Protein AF-A0A2M8VYZ8-F1 (afdb_monomer_lite)

Organism: NCBI:txid1938816

Foldseek 3Di:
DFDFDWDQDPVRDTDGDGDDPCDPDQDLPALVSLVVVLVVLVVCCVVVVDPPVVSVVSNVVSVVSSVVRVVVVVVVVVVVVVVVVVVVVD

Structure (mmCIF, N/CA/C/O backbone):
data_AF-A0A2M8VYZ8-F1
#
_entry.id   AF-A0A2M8VYZ8-F1
#
loop_
_atom_site.group_PDB
_atom_site.id
_atom_site.type_symbol
_atom_site.label_atom_id
_atom_site.label_alt_id
_atom_site.label_comp_id
_atom_site.label_asym_id
_atom_site.label_entity_id
_atom_site.label_seq_id
_atom_site.pdbx_PDB_ins_code
_atom_site.Cartn_x
_atom_site.Cartn_y
_atom_site.Cartn_z
_atom_site.occupancy
_atom_site.B_iso_or_equiv
_atom_site.auth_seq_id
_atom_site.auth_comp_id
_atom_site.auth_asym_id
_atom_site.auth_atom_id
_atom_site.pdbx_PDB_model_num
ATOM 1 N N . MET A 1 1 ? -4.757 -0.851 -29.135 1.00 44.91 1 MET A N 1
ATOM 2 C CA . MET A 1 1 ? -4.359 0.448 -29.723 1.00 44.91 1 MET A CA 1
ATOM 3 C C . MET A 1 1 ? -5.503 1.414 -29.479 1.00 44.91 1 MET A C 1
ATOM 5 O O . MET A 1 1 ? -6.547 1.240 -30.093 1.00 44.91 1 MET A O 1
ATOM 9 N N . GLY A 1 2 ? -5.361 2.326 -28.513 1.00 49.62 2 GLY A N 1
ATOM 10 C CA . GLY A 1 2 ? -6.383 3.340 -28.248 1.00 49.62 2 GLY A CA 1
ATOM 11 C C . GLY A 1 2 ? -6.454 4.369 -29.366 1.00 49.62 2 GLY A C 1
ATOM 12 O O . GLY A 1 2 ? -5.439 4.643 -30.009 1.00 49.62 2 GLY A O 1
ATOM 13 N N . LYS A 1 3 ? -7.654 4.885 -29.648 1.00 49.72 3 LYS A N 1
ATOM 14 C CA . LYS A 1 3 ? -7.811 5.988 -30.599 1.00 49.72 3 LYS A CA 1
ATOM 15 C C . LYS A 1 3 ? -7.145 7.224 -29.995 1.00 49.72 3 LYS A C 1
ATOM 17 O O . LYS A 1 3 ? -7.415 7.585 -28.857 1.00 49.72 3 LYS A O 1
ATOM 22 N N . VAL A 1 4 ? -6.233 7.826 -30.752 1.00 52.62 4 VAL A N 1
ATOM 23 C CA . VAL A 1 4 ? -5.608 9.102 -30.401 1.00 52.62 4 VAL A CA 1
ATOM 24 C C . VAL A 1 4 ? -6.390 10.183 -31.129 1.00 52.62 4 VAL A C 1
ATOM 26 O O . VAL A 1 4 ? -6.340 10.255 -32.358 1.00 52.62 4 VAL A O 1
ATOM 29 N N . CYS A 1 5 ? -7.111 11.009 -30.379 1.00 54.91 5 CYS A N 1
ATOM 30 C CA . CYS A 1 5 ? -7.776 12.189 -30.912 1.00 54.91 5 CYS A CA 1
ATOM 31 C C . CYS A 1 5 ? -6.871 13.403 -30.665 1.00 54.91 5 CYS A C 1
ATOM 33 O O . CYS A 1 5 ? -6.449 13.668 -29.539 1.00 54.91 5 CYS A O 1
ATOM 35 N N . ILE A 1 6 ? -6.518 14.119 -31.736 1.00 54.88 6 ILE A N 1
ATOM 36 C CA . ILE A 1 6 ? -5.722 15.348 -31.643 1.00 54.88 6 ILE A CA 1
ATOM 37 C C . ILE A 1 6 ? -6.688 16.527 -31.594 1.00 54.88 6 ILE A C 1
ATOM 39 O O . ILE A 1 6 ? -7.322 16.840 -32.600 1.00 54.88 6 ILE A O 1
ATOM 43 N N . GLU A 1 7 ? -6.767 17.204 -30.450 1.00 57.53 7 GLU A N 1
ATOM 44 C CA . GLU A 1 7 ? -7.565 18.421 -30.298 1.00 57.53 7 GLU A CA 1
ATOM 45 C C . GLU A 1 7 ? -6.642 19.642 -30.139 1.00 57.53 7 GLU A C 1
ATOM 47 O O . GLU A 1 7 ? -5.728 19.664 -29.307 1.00 57.53 7 GLU A O 1
ATOM 52 N N . LYS A 1 8 ? -6.842 20.660 -30.988 1.00 55.69 8 LYS A N 1
ATOM 53 C CA . LYS A 1 8 ? -6.130 21.945 -30.909 1.00 55.69 8 LYS A CA 1
ATOM 54 C C . LYS A 1 8 ? -6.938 22.898 -30.037 1.00 55.69 8 LYS A C 1
ATOM 56 O O . LYS A 1 8 ? -8.063 23.236 -30.390 1.00 55.69 8 LYS A O 1
ATOM 61 N N . ASN A 1 9 ? -6.355 23.389 -28.945 1.00 60.38 9 ASN A N 1
ATOM 62 C CA . ASN A 1 9 ? -6.980 24.472 -28.183 1.00 60.38 9 ASN A CA 1
ATOM 63 C C . ASN A 1 9 ? -6.735 25.846 -28.844 1.00 60.38 9 ASN A C 1
ATOM 65 O O . ASN A 1 9 ? -5.904 25.984 -29.745 1.00 60.38 9 ASN A O 1
ATOM 69 N N . ALA A 1 10 ? -7.427 26.886 -28.365 1.00 67.81 10 ALA A N 1
ATOM 70 C CA . ALA A 1 10 ? -7.370 28.254 -28.904 1.00 67.81 10 ALA A CA 1
ATOM 71 C C . ALA A 1 10 ? -5.964 28.904 -28.916 1.00 67.81 10 ALA A C 1
ATOM 73 O O . ALA A 1 10 ? -5.789 29.966 -29.506 1.00 67.81 10 ALA A O 1
ATOM 74 N N . ARG A 1 11 ? -4.958 28.284 -28.27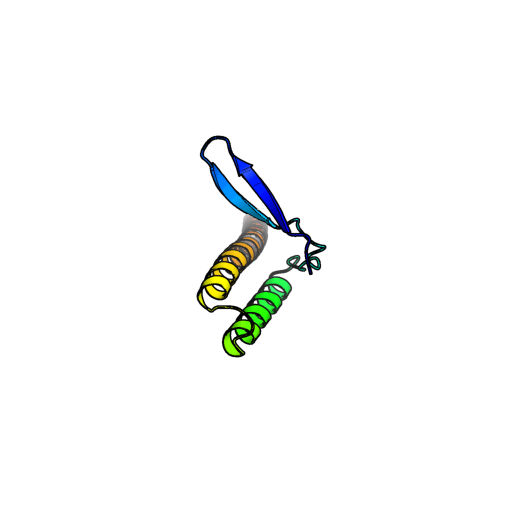9 1.00 72.44 11 ARG A N 1
ATOM 75 C CA . ARG A 1 11 ? -3.557 28.742 -28.247 1.00 72.44 11 ARG A CA 1
ATOM 76 C C . ARG A 1 11 ? -2.634 27.932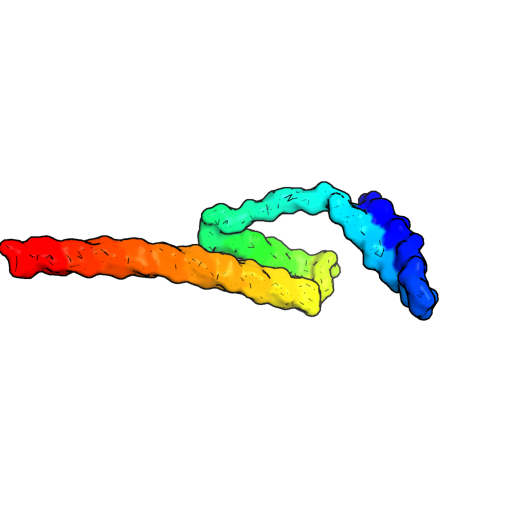 -29.168 1.00 72.44 11 ARG A C 1
ATOM 78 O O . ARG A 1 11 ? -1.421 28.091 -29.096 1.00 72.44 11 ARG A O 1
ATOM 85 N N . GLY A 1 12 ? -3.180 27.041 -30.000 1.00 60.75 12 GLY A N 1
ATOM 86 C CA . GLY A 1 12 ? -2.403 26.211 -30.925 1.00 60.75 12 GLY A CA 1
ATOM 87 C C . GLY A 1 12 ? -1.611 25.080 -30.259 1.00 60.75 12 GLY A C 1
ATOM 88 O O . GLY A 1 12 ? -0.820 24.422 -30.931 1.00 60.75 12 GLY A O 1
ATOM 89 N N . ILE A 1 13 ? -1.829 24.826 -28.964 1.00 66.81 13 ILE A N 1
ATOM 90 C CA . ILE A 1 13 ? -1.210 23.701 -28.261 1.00 66.81 13 ILE A CA 1
ATOM 91 C C . ILE A 1 13 ? -2.003 22.439 -28.614 1.00 66.81 13 ILE A C 1
ATOM 93 O O . ILE A 1 13 ? -3.216 22.376 -28.395 1.00 66.81 13 ILE A O 1
ATOM 97 N N . VAL A 1 14 ? -1.312 21.451 -29.183 1.00 60.41 14 VAL A N 1
ATOM 98 C CA . VAL A 1 14 ? -1.842 20.106 -29.428 1.00 60.41 14 VAL A CA 1
ATOM 99 C C . VAL A 1 14 ? -1.797 19.310 -28.130 1.00 60.41 14 VAL A C 1
ATOM 101 O O . VAL A 1 14 ? -0.721 18.957 -27.653 1.00 60.41 14 VAL A O 1
ATOM 104 N N . ASN A 1 15 ? -2.967 19.020 -27.565 1.00 57.69 15 ASN A N 1
ATOM 105 C CA . ASN A 1 15 ? -3.078 18.072 -26.464 1.00 57.69 15 ASN A CA 1
ATOM 106 C C . ASN A 1 15 ? -3.330 16.679 -27.053 1.00 57.69 15 ASN A C 1
ATOM 108 O O . ASN A 1 15 ? -4.287 16.481 -27.802 1.00 57.69 15 ASN A O 1
ATOM 112 N N . MET A 1 16 ? -2.471 15.711 -26.722 1.00 55.47 16 MET A N 1
ATOM 113 C CA . MET A 1 16 ? -2.787 14.296 -26.918 1.00 55.47 16 MET A CA 1
ATOM 114 C C . MET A 1 16 ? -3.809 13.902 -25.855 1.00 55.47 16 MET A C 1
ATOM 116 O O . MET A 1 16 ? -3.452 13.723 -24.692 1.00 55.47 16 MET A O 1
ATOM 120 N N . VAL A 1 17 ? -5.075 13.791 -26.249 1.00 58.69 17 VAL A N 1
ATOM 121 C CA . VAL A 1 17 ? -6.102 13.186 -25.404 1.00 58.69 17 VAL A CA 1
ATOM 122 C C . VAL A 1 17 ? -6.130 11.704 -25.759 1.00 58.69 17 VAL A C 1
ATOM 124 O O . VAL A 1 17 ? -6.439 11.319 -26.887 1.00 58.69 17 VAL A O 1
ATOM 127 N N . VAL A 1 18 ? -5.695 10.873 -24.815 1.00 59.50 18 VAL A N 1
ATOM 128 C CA . VAL A 1 18 ? -5.834 9.418 -24.902 1.00 59.50 18 VAL A CA 1
ATOM 129 C C . VAL A 1 18 ? -7.239 9.065 -24.433 1.00 59.50 18 VAL A C 1
ATOM 131 O O . VAL A 1 18 ? -7.539 9.193 -23.249 1.00 59.50 18 VAL A O 1
ATOM 134 N N . ASP A 1 19 ? -8.095 8.652 -25.369 1.00 50.31 19 ASP A N 1
ATOM 135 C CA . ASP A 1 19 ? -9.388 8.052 -25.045 1.00 50.31 19 ASP A CA 1
ATOM 136 C C . ASP A 1 19 ? -9.132 6.751 -24.268 1.00 50.31 19 ASP A C 1
ATOM 138 O O . ASP A 1 19 ? -8.396 5.874 -24.736 1.00 50.31 19 ASP A O 1
ATOM 142 N N . ASP A 1 20 ? -9.694 6.662 -23.060 1.00 55.09 20 ASP A N 1
ATOM 143 C CA . ASP A 1 20 ? -9.484 5.582 -22.092 1.00 55.09 20 ASP A CA 1
ATOM 144 C C . ASP A 1 20 ? -10.046 4.261 -22.647 1.00 55.09 20 ASP A C 1
ATOM 146 O O . ASP A 1 20 ? -11.224 3.926 -22.506 1.00 55.09 20 ASP A O 1
ATOM 150 N N . VAL A 1 21 ? -9.206 3.533 -23.386 1.00 54.91 21 VAL A N 1
ATOM 151 C CA . VAL A 1 21 ? -9.525 2.195 -23.878 1.00 54.91 21 VAL A CA 1
ATOM 152 C C . VAL A 1 21 ? -9.452 1.231 -22.716 1.00 54.91 21 VAL A C 1
ATOM 154 O O . VAL A 1 21 ? -8.360 0.825 -22.328 1.00 54.91 21 VAL A O 1
ATOM 157 N N . ASP A 1 22 ? -10.640 0.876 -22.225 1.00 58.47 22 ASP A N 1
ATOM 158 C CA . ASP A 1 22 ? -10.987 -0.362 -21.522 1.00 58.47 22 ASP A CA 1
ATOM 159 C C . ASP A 1 22 ? -9.834 -0.898 -20.663 1.00 58.47 22 ASP A C 1
ATOM 161 O O . ASP A 1 22 ? -9.332 -2.012 -20.849 1.00 58.47 22 ASP A O 1
ATOM 165 N N . THR A 1 23 ? -9.327 -0.043 -19.770 1.00 63.16 23 THR A N 1
ATOM 166 C CA . THR A 1 23 ? -8.268 -0.431 -18.850 1.00 63.16 23 THR A CA 1
ATOM 167 C C . THR A 1 23 ? -8.847 -1.515 -17.940 1.00 63.16 23 THR A C 1
ATOM 169 O O . THR A 1 23 ? -9.854 -1.275 -17.265 1.00 63.16 23 THR A O 1
ATOM 172 N N . PRO A 1 24 ? -8.268 -2.735 -17.922 1.00 72.44 24 PRO A N 1
ATOM 173 C CA . PRO A 1 24 ? -8.807 -3.823 -17.122 1.00 72.44 24 PRO A CA 1
ATOM 174 C C . PRO A 1 24 ? -8.952 -3.371 -15.672 1.00 72.44 24 PRO A C 1
ATOM 176 O O . PRO A 1 24 ? -7.993 -2.864 -15.085 1.00 72.44 24 PRO A O 1
ATOM 179 N N . ARG A 1 25 ? -10.151 -3.535 -15.100 1.00 80.50 25 ARG A N 1
ATOM 180 C CA . ARG A 1 25 ? -10.427 -3.102 -13.725 1.00 80.50 25 ARG A CA 1
ATOM 181 C C . ARG A 1 25 ? -9.404 -3.715 -12.770 1.00 80.50 25 ARG A C 1
ATOM 183 O O . ARG A 1 25 ? -9.277 -4.935 -12.683 1.00 80.50 25 ARG A O 1
ATOM 190 N N . ILE A 1 26 ? -8.700 -2.856 -12.043 1.00 88.31 26 ILE A N 1
ATOM 191 C CA . ILE A 1 26 ? -7.711 -3.258 -11.045 1.00 88.31 26 ILE A CA 1
ATOM 192 C C . ILE A 1 26 ? -8.448 -3.575 -9.739 1.00 88.31 26 ILE A C 1
ATOM 194 O O . ILE A 1 26 ? -9.228 -2.756 -9.251 1.00 88.31 26 ILE A O 1
ATOM 198 N N . ASN A 1 27 ? -8.212 -4.759 -9.168 1.00 90.75 27 ASN A N 1
ATOM 199 C CA . ASN A 1 27 ? -8.783 -5.126 -7.873 1.00 90.75 27 ASN A CA 1
ATOM 200 C C . ASN A 1 27 ? -7.931 -4.555 -6.729 1.00 90.75 27 ASN A C 1
ATOM 202 O O . ASN A 1 27 ? -6.784 -4.956 -6.560 1.00 90.75 27 ASN A O 1
ATOM 206 N N . LEU A 1 28 ? -8.514 -3.660 -5.928 1.00 95.62 28 LEU A N 1
ATOM 207 C CA . LEU A 1 28 ? -7.889 -3.035 -4.750 1.00 95.62 28 LEU A CA 1
ATOM 208 C C . LEU A 1 28 ? -8.760 -3.190 -3.487 1.00 95.62 28 LEU A C 1
ATOM 210 O O . LEU A 1 28 ? -8.685 -2.376 -2.564 1.00 95.62 28 LEU A O 1
ATOM 214 N N . ALA A 1 29 ? -9.623 -4.213 -3.461 1.00 95.00 29 ALA A N 1
ATOM 215 C CA . ALA A 1 29 ? -10.627 -4.406 -2.416 1.00 95.00 29 ALA A CA 1
ATOM 216 C C . ALA A 1 29 ? -10.030 -4.719 -1.035 1.00 95.00 29 ALA A C 1
ATOM 218 O O . ALA A 1 29 ? -10.647 -4.403 -0.020 1.00 95.00 29 ALA A O 1
ATOM 219 N N . THR A 1 30 ? -8.843 -5.328 -0.984 1.00 96.50 30 THR A N 1
ATOM 220 C CA . THR A 1 30 ? -8.158 -5.694 0.262 1.00 96.50 30 THR A CA 1
ATOM 221 C C . THR A 1 30 ? -6.704 -5.227 0.255 1.00 96.50 30 THR A C 1
ATOM 223 O O . THR A 1 30 ? -6.108 -5.046 -0.809 1.00 96.50 30 THR A O 1
ATOM 226 N N . SER A 1 31 ? -6.097 -5.084 1.438 1.00 96.88 31 SER A N 1
ATOM 227 C CA . SER A 1 31 ? -4.663 -4.777 1.579 1.00 96.88 31 SER A CA 1
ATOM 228 C C . SER A 1 31 ? -3.770 -5.783 0.842 1.00 96.88 31 SER A C 1
ATOM 230 O O . SER A 1 31 ? -2.766 -5.410 0.235 1.00 96.88 31 SER A O 1
ATOM 232 N N . GLU A 1 32 ? -4.165 -7.055 0.830 1.00 97.06 32 GLU A N 1
ATOM 233 C CA . GLU A 1 32 ? -3.454 -8.119 0.127 1.00 97.06 32 GLU A CA 1
ATOM 234 C C . GLU A 1 32 ? -3.566 -7.986 -1.403 1.00 97.06 32 GLU A C 1
ATOM 236 O O . GLU A 1 32 ? -2.591 -8.229 -2.118 1.00 97.06 32 GLU A O 1
ATOM 241 N N . ASP A 1 33 ? -4.713 -7.542 -1.921 1.00 97.38 33 ASP A N 1
ATOM 242 C CA . ASP A 1 33 ? -4.872 -7.269 -3.353 1.00 97.38 33 ASP A CA 1
ATOM 243 C C . ASP A 1 33 ? -4.043 -6.053 -3.784 1.00 97.38 33 ASP A C 1
ATOM 245 O O . ASP A 1 33 ? -3.336 -6.114 -4.792 1.00 97.38 33 ASP A O 1
ATOM 249 N N . VAL A 1 34 ? -4.005 -4.998 -2.962 1.00 97.62 34 VAL A N 1
ATOM 250 C CA . VAL A 1 34 ? -3.118 -3.843 -3.186 1.00 97.62 34 VAL A CA 1
ATOM 251 C C . VAL A 1 34 ? -1.650 -4.285 -3.209 1.00 97.62 34 VAL A C 1
ATOM 253 O O . VAL A 1 34 ? -0.901 -3.916 -4.116 1.00 97.62 34 VAL A O 1
ATOM 256 N N . ARG A 1 35 ? -1.229 -5.140 -2.267 1.00 97.56 35 ARG A N 1
ATOM 257 C CA . ARG A 1 35 ? 0.137 -5.692 -2.213 1.00 97.56 35 ARG A CA 1
ATOM 258 C C . ARG A 1 35 ? 0.481 -6.519 -3.458 1.00 97.56 35 ARG A C 1
ATOM 260 O O . ARG A 1 35 ? 1.614 -6.455 -3.956 1.00 97.56 35 ARG A O 1
ATOM 267 N N . ARG A 1 36 ? -0.477 -7.290 -3.985 1.00 97.81 36 ARG A N 1
ATOM 268 C CA . ARG A 1 36 ? -0.314 -8.046 -5.238 1.00 97.81 36 ARG A CA 1
ATOM 269 C C . ARG A 1 36 ? -0.106 -7.123 -6.434 1.00 97.81 36 ARG A C 1
ATOM 271 O O . ARG A 1 36 ? 0.820 -7.368 -7.213 1.00 97.81 36 ARG A O 1
ATOM 278 N N . GLU A 1 37 ? -0.880 -6.049 -6.540 1.00 97.50 37 GLU A N 1
ATOM 279 C CA . GLU A 1 37 ? -0.707 -5.055 -7.604 1.00 97.50 37 GLU A CA 1
ATOM 280 C C . GLU A 1 37 ? 0.624 -4.303 -7.476 1.00 97.50 37 GLU A C 1
ATOM 282 O O . GLU A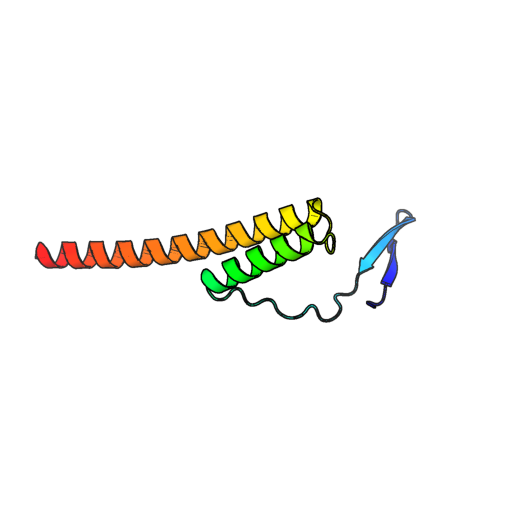 1 37 ? 1.347 -4.172 -8.462 1.00 97.50 37 GLU A O 1
ATOM 287 N N . MET A 1 38 ? 1.053 -3.928 -6.265 1.00 97.75 38 MET A N 1
ATOM 288 C CA . MET A 1 38 ? 2.394 -3.356 -6.049 1.00 97.75 38 MET A CA 1
ATOM 289 C C . MET A 1 38 ? 3.504 -4.309 -6.516 1.00 97.75 38 MET A C 1
ATOM 291 O O . MET A 1 38 ? 4.457 -3.902 -7.184 1.00 97.75 38 MET A O 1
ATOM 295 N N . SER A 1 39 ? 3.363 -5.604 -6.219 1.00 97.88 39 SER A N 1
ATOM 296 C CA . SER A 1 39 ? 4.312 -6.633 -6.662 1.00 97.88 39 SER A CA 1
ATOM 297 C C . SER A 1 39 ? 4.338 -6.773 -8.186 1.00 97.88 39 SER A C 1
ATOM 299 O O . SER A 1 39 ? 5.395 -7.013 -8.772 1.00 97.88 39 SER A O 1
ATOM 301 N N . LYS A 1 40 ? 3.184 -6.628 -8.845 1.00 96.94 40 LYS A N 1
ATOM 302 C CA . LYS A 1 40 ? 3.071 -6.630 -10.306 1.00 96.94 40 LYS A CA 1
ATOM 303 C C . LYS A 1 40 ? 3.774 -5.420 -10.917 1.00 96.94 40 LYS A C 1
ATOM 305 O O . LYS A 1 40 ? 4.626 -5.621 -11.779 1.00 96.94 40 LYS A O 1
ATOM 310 N N . VAL A 1 41 ? 3.513 -4.213 -10.409 1.00 96.75 41 VAL A N 1
ATOM 311 C CA . VAL A 1 41 ? 4.183 -2.977 -10.853 1.00 96.75 41 VAL A CA 1
ATOM 312 C C . VAL A 1 41 ? 5.702 -3.104 -10.719 1.00 96.75 41 VAL A C 1
ATOM 314 O O . VAL A 1 41 ? 6.434 -2.797 -11.658 1.00 96.75 41 VAL A O 1
ATOM 317 N N . TYR A 1 42 ? 6.195 -3.639 -9.596 1.00 97.25 42 TYR A N 1
ATOM 318 C CA . TYR A 1 42 ? 7.627 -3.887 -9.411 1.00 97.25 42 TYR A CA 1
ATOM 319 C C . TYR A 1 42 ? 8.199 -4.846 -10.465 1.00 97.25 42 TYR A C 1
ATOM 321 O O . TYR A 1 42 ? 9.245 -4.565 -11.053 1.00 97.25 42 TYR A O 1
ATOM 329 N N . ARG A 1 43 ? 7.524 -5.976 -10.725 1.00 97.62 43 ARG A N 1
ATOM 330 C CA . ARG A 1 43 ? 7.968 -6.944 -11.743 1.00 97.62 43 ARG A CA 1
ATOM 331 C C . ARG A 1 43 ? 8.013 -6.313 -13.130 1.00 97.62 43 ARG A C 1
ATOM 333 O O . ARG A 1 43 ? 8.994 -6.499 -13.845 1.00 97.62 43 ARG A O 1
ATOM 340 N N . GLU A 1 44 ? 6.984 -5.557 -13.497 1.00 96.75 44 GLU A N 1
ATOM 341 C CA . GLU A 1 44 ? 6.910 -4.880 -14.792 1.00 96.75 44 GLU A CA 1
ATOM 342 C C . GLU A 1 44 ? 8.034 -3.853 -14.947 1.00 96.75 44 GLU A C 1
ATOM 344 O O . GLU A 1 44 ? 8.740 -3.888 -15.956 1.00 96.75 44 GLU A O 1
ATOM 349 N N . ALA A 1 45 ? 8.285 -3.037 -13.920 1.00 97.44 45 ALA A N 1
ATOM 350 C CA . ALA A 1 45 ? 9.383 -2.073 -13.906 1.00 97.44 45 ALA A CA 1
ATOM 351 C C . ALA A 1 45 ? 10.755 -2.756 -14.006 1.00 97.44 45 ALA A C 1
ATOM 353 O O . ALA A 1 45 ? 11.594 -2.361 -14.814 1.00 97.44 45 ALA A O 1
ATOM 354 N N . ARG A 1 46 ? 10.976 -3.835 -13.239 1.00 97.19 46 ARG A N 1
ATOM 355 C CA . ARG A 1 46 ? 12.233 -4.603 -13.264 1.00 97.19 46 ARG A CA 1
ATOM 356 C C . ARG A 1 46 ? 12.481 -5.277 -14.614 1.00 97.19 46 ARG A C 1
ATOM 358 O O . ARG A 1 46 ? 13.630 -5.428 -15.009 1.00 97.19 46 ARG A O 1
ATOM 365 N N . SER A 1 47 ? 11.418 -5.671 -15.311 1.00 97.25 47 SER A N 1
ATOM 366 C CA . SER A 1 47 ? 11.481 -6.222 -16.671 1.00 97.25 47 SER A CA 1
ATOM 367 C C . SER A 1 47 ? 11.474 -5.159 -17.779 1.00 97.25 47 SER A C 1
ATOM 369 O O . SER A 1 47 ? 11.327 -5.511 -18.946 1.00 97.25 47 SER A O 1
ATOM 371 N N . SER A 1 48 ? 11.590 -3.872 -17.428 1.00 95.00 48 SER A N 1
ATOM 372 C CA . SER A 1 48 ? 11.564 -2.732 -18.358 1.00 95.00 48 SER A CA 1
ATOM 373 C C . SER A 1 48 ? 10.291 -2.626 -19.214 1.00 95.00 48 SER A C 1
ATOM 375 O O . SER A 1 48 ? 10.301 -1.975 -20.255 1.00 95.00 48 SER A O 1
ATOM 377 N N . LYS A 1 49 ? 9.178 -3.232 -18.774 1.00 95.50 49 LYS A N 1
ATOM 378 C CA . LYS A 1 49 ? 7.867 -3.124 -19.442 1.00 95.50 49 LYS A CA 1
ATOM 379 C C . LYS A 1 49 ? 7.191 -1.778 -19.198 1.00 95.50 49 LYS A C 1
ATOM 381 O O . LYS A 1 49 ? 6.442 -1.315 -20.049 1.00 95.50 49 LYS A O 1
ATOM 386 N N . ILE A 1 50 ? 7.459 -1.167 -18.045 1.00 95.19 50 ILE A N 1
ATOM 387 C CA . ILE A 1 50 ? 7.023 0.189 -17.703 1.00 95.19 50 ILE A CA 1
ATOM 388 C C . ILE A 1 50 ? 8.242 1.025 -17.285 1.00 95.19 50 ILE A C 1
ATOM 390 O O . ILE A 1 50 ? 9.158 0.476 -16.663 1.00 95.19 50 ILE A O 1
ATOM 394 N N . PRO A 1 51 ? 8.282 2.336 -17.588 1.00 95.88 51 PRO A N 1
ATOM 395 C CA . PRO A 1 51 ? 9.354 3.204 -17.116 1.00 95.88 51 PRO A CA 1
ATOM 396 C C . PRO A 1 51 ? 9.365 3.298 -15.587 1.00 95.88 51 PRO A C 1
ATOM 398 O O . PRO A 1 51 ? 8.317 3.407 -14.947 1.00 95.88 51 PRO A O 1
ATOM 401 N N . THR A 1 52 ? 10.556 3.322 -14.989 1.00 94.56 52 THR A N 1
ATOM 402 C CA . THR A 1 52 ? 10.727 3.382 -13.527 1.00 94.56 52 THR A CA 1
ATOM 403 C C . THR A 1 52 ? 10.059 4.615 -12.909 1.00 94.56 52 THR A C 1
ATOM 405 O O . THR A 1 52 ? 9.538 4.546 -11.795 1.00 94.56 52 THR A O 1
ATOM 408 N N . GLN A 1 53 ? 10.027 5.741 -13.629 1.00 95.44 53 GLN A N 1
ATOM 409 C CA . GLN A 1 53 ? 9.360 6.966 -13.181 1.00 95.44 53 GLN A CA 1
ATOM 410 C C . GLN A 1 53 ? 7.840 6.781 -13.049 1.00 95.44 53 GLN A C 1
ATOM 412 O O . GLN A 1 53 ? 7.265 7.212 -12.050 1.00 95.44 53 GLN A O 1
ATOM 417 N N . GLU A 1 54 ? 7.199 6.111 -14.013 1.00 94.81 54 GLU A N 1
ATOM 418 C CA . GLU A 1 54 ? 5.771 5.762 -13.943 1.00 94.81 54 GLU A CA 1
ATOM 419 C C . GLU A 1 54 ? 5.516 4.762 -12.818 1.00 94.81 54 GLU A C 1
ATOM 421 O O . GLU A 1 54 ? 4.640 4.969 -11.980 1.00 94.81 54 GLU A O 1
ATOM 426 N N . ALA A 1 55 ? 6.346 3.717 -12.740 1.00 96.31 55 ALA A N 1
ATOM 427 C CA . ALA A 1 55 ? 6.240 2.689 -11.712 1.00 96.31 55 ALA A CA 1
ATOM 428 C C . ALA A 1 55 ? 6.296 3.285 -10.300 1.00 96.31 55 ALA A C 1
ATOM 430 O O . ALA A 1 55 ? 5.509 2.912 -9.434 1.00 96.31 55 ALA A O 1
ATOM 431 N N . THR A 1 56 ? 7.184 4.257 -10.080 1.00 97.38 56 THR A N 1
ATOM 432 C CA . THR A 1 56 ? 7.314 4.954 -8.795 1.00 97.38 56 THR A CA 1
ATOM 433 C C . THR A 1 56 ? 6.028 5.697 -8.433 1.00 97.38 56 THR A C 1
ATOM 435 O O . THR A 1 56 ? 5.580 5.625 -7.289 1.00 97.38 56 THR A O 1
ATOM 438 N N . ARG A 1 57 ? 5.386 6.363 -9.403 1.00 97.81 57 ARG A N 1
ATOM 439 C CA . ARG A 1 57 ? 4.102 7.044 -9.180 1.00 97.81 57 ARG A CA 1
ATOM 440 C C . ARG A 1 57 ? 2.982 6.061 -8.862 1.00 97.81 57 ARG A C 1
ATOM 442 O O . ARG A 1 57 ? 2.226 6.294 -7.922 1.00 97.81 57 ARG A O 1
ATOM 449 N N . TYR A 1 58 ? 2.905 4.945 -9.583 1.00 96.94 58 TYR A N 1
ATOM 450 C CA . TYR A 1 58 ? 1.908 3.912 -9.305 1.00 96.94 58 TYR A CA 1
ATOM 451 C C . TYR A 1 58 ? 2.098 3.288 -7.923 1.00 96.94 58 TYR A C 1
ATOM 453 O O . TYR A 1 58 ? 1.138 3.187 -7.164 1.00 96.94 58 TYR A O 1
ATOM 461 N N . ILE A 1 59 ? 3.335 2.950 -7.548 1.00 97.75 59 ILE A N 1
ATOM 462 C CA . ILE A 1 59 ? 3.652 2.447 -6.205 1.00 97.75 59 ILE A CA 1
ATOM 463 C C . ILE A 1 59 ? 3.267 3.462 -5.131 1.00 97.75 59 ILE A C 1
ATOM 465 O O . ILE A 1 59 ? 2.696 3.072 -4.113 1.00 97.75 59 ILE A O 1
ATOM 469 N N . TYR A 1 60 ? 3.533 4.751 -5.347 1.00 98.31 60 TYR A N 1
ATOM 470 C CA . TYR A 1 60 ? 3.147 5.790 -4.397 1.00 98.31 60 TYR A CA 1
ATOM 471 C C . TYR A 1 60 ? 1.631 5.816 -4.162 1.00 98.31 60 TYR A C 1
ATOM 473 O O . TYR A 1 60 ? 1.203 5.798 -3.008 1.00 98.31 60 TYR A O 1
ATOM 481 N N . ILE A 1 61 ? 0.827 5.800 -5.230 1.00 97.94 61 ILE A N 1
ATOM 482 C CA . ILE A 1 61 ? -0.642 5.799 -5.138 1.00 97.94 61 ILE A CA 1
ATOM 483 C C . ILE A 1 61 ? -1.135 4.535 -4.425 1.00 97.94 61 ILE A C 1
ATOM 485 O O . ILE A 1 61 ? -1.892 4.633 -3.460 1.00 97.94 61 ILE A O 1
ATOM 489 N N . LEU A 1 62 ? -0.659 3.356 -4.839 1.00 98.00 62 LEU A N 1
ATOM 490 C CA . LEU A 1 62 ? -1.020 2.079 -4.213 1.00 98.00 62 LEU A CA 1
ATOM 491 C C . LEU A 1 62 ? -0.660 2.054 -2.722 1.00 98.00 62 LEU A C 1
ATOM 493 O O . LEU A 1 62 ? -1.430 1.554 -1.908 1.00 98.00 62 LEU A O 1
ATOM 497 N N . THR A 1 63 ? 0.463 2.666 -2.345 1.00 98.31 63 THR A N 1
ATOM 498 C CA . THR A 1 63 ? 0.870 2.791 -0.940 1.00 98.31 63 THR A CA 1
ATOM 499 C C . THR A 1 63 ? -0.111 3.647 -0.137 1.00 98.31 63 THR A C 1
ATOM 501 O O . THR A 1 63 ? -0.391 3.313 1.011 1.00 98.31 63 THR A O 1
ATOM 504 N N . GLN A 1 64 ? -0.668 4.727 -0.701 1.00 98.38 64 GLN A N 1
ATOM 505 C CA . GLN A 1 64 ? -1.684 5.518 0.012 1.00 98.38 64 GLN A CA 1
ATOM 506 C C . GLN A 1 64 ? -2.965 4.712 0.245 1.00 98.38 64 GLN A C 1
ATOM 508 O O . GLN A 1 64 ? -3.556 4.786 1.319 1.00 98.38 64 GLN A O 1
ATOM 513 N N . ILE A 1 65 ? -3.359 3.894 -0.732 1.00 98.00 65 ILE A N 1
ATOM 514 C CA . ILE A 1 65 ? -4.528 3.017 -0.615 1.00 98.00 65 ILE A CA 1
ATOM 515 C C . ILE A 1 65 ? -4.284 1.937 0.446 1.00 98.00 65 ILE A C 1
ATOM 517 O O . ILE A 1 65 ? -5.154 1.688 1.278 1.00 98.00 65 ILE A O 1
ATOM 521 N N . LEU A 1 66 ? -3.092 1.332 0.468 1.00 98.19 66 LEU A N 1
ATOM 522 C CA . LEU A 1 66 ? -2.717 0.358 1.494 1.00 98.19 66 LEU A CA 1
ATOM 523 C C . LEU A 1 66 ? -2.791 0.967 2.901 1.00 98.19 66 LEU A C 1
ATOM 525 O O . LEU A 1 66 ? -3.399 0.374 3.787 1.00 98.19 66 LEU A O 1
ATOM 529 N N . LYS A 1 67 ? -2.257 2.180 3.082 1.00 98.00 67 LYS A N 1
ATOM 530 C CA . LYS A 1 67 ? -2.328 2.901 4.361 1.00 98.00 67 LYS A CA 1
ATOM 531 C C . LYS A 1 67 ? -3.761 3.169 4.809 1.00 98.00 67 LYS A C 1
ATOM 533 O O . LYS A 1 67 ? -4.046 3.074 5.995 1.00 98.00 67 LYS A O 1
ATOM 538 N N . ALA A 1 68 ? -4.666 3.488 3.884 1.00 98.06 68 ALA A N 1
ATOM 539 C CA . ALA A 1 68 ? -6.076 3.675 4.215 1.00 98.06 68 ALA A CA 1
ATOM 540 C C . ALA A 1 68 ? -6.721 2.371 4.721 1.00 98.06 68 ALA A C 1
ATOM 542 O O . ALA A 1 68 ? -7.444 2.394 5.714 1.00 98.06 68 ALA A O 1
ATOM 543 N N . HIS A 1 69 ? -6.412 1.226 4.096 1.00 97.56 69 HIS A N 1
ATOM 544 C CA . HIS A 1 69 ? -6.852 -0.090 4.584 1.00 97.56 69 HIS A CA 1
ATOM 545 C C . HIS A 1 69 ? -6.309 -0.398 5.983 1.00 97.56 69 HIS A C 1
ATOM 547 O O . HIS A 1 69 ? -7.056 -0.850 6.850 1.00 97.56 69 HIS A O 1
ATOM 553 N N . GLU A 1 70 ? -5.019 -0.146 6.208 1.00 96.75 70 GLU A N 1
ATOM 554 C CA . GLU A 1 70 ? -4.376 -0.348 7.510 1.00 96.75 70 GLU A CA 1
ATOM 555 C C . GLU A 1 70 ? -5.000 0.541 8.590 1.00 96.75 70 GLU A C 1
ATOM 557 O O . GLU A 1 70 ? -5.299 0.051 9.676 1.00 96.75 70 GLU A O 1
ATOM 562 N N . LEU A 1 71 ? -5.264 1.813 8.279 1.00 98.31 71 LEU A N 1
ATOM 563 C CA . LEU A 1 71 ? -5.900 2.758 9.195 1.00 98.31 71 LEU A CA 1
ATOM 564 C C . LEU A 1 71 ? -7.284 2.265 9.635 1.00 98.31 71 LEU A C 1
ATOM 566 O O . LEU A 1 71 ? -7.519 2.119 10.830 1.00 98.31 71 LEU A O 1
ATOM 570 N N . VAL A 1 72 ? -8.157 1.916 8.686 1.00 97.88 72 VAL A N 1
ATOM 571 C CA . VAL A 1 72 ? -9.511 1.414 8.987 1.00 97.88 72 VAL A CA 1
ATOM 572 C C . VAL A 1 72 ? -9.458 0.129 9.819 1.00 97.88 72 VAL A C 1
ATOM 574 O O . VAL A 1 72 ? -10.250 -0.064 10.746 1.00 97.88 72 VAL A O 1
ATOM 577 N N . PHE A 1 73 ? -8.519 -0.769 9.512 1.00 97.06 73 PHE A N 1
ATOM 578 C CA . PHE A 1 73 ? -8.333 -1.993 10.286 1.00 97.06 73 PHE A CA 1
ATOM 579 C C . PHE A 1 73 ? -7.897 -1.705 11.730 1.00 97.06 73 PHE A C 1
ATOM 581 O O . PHE A 1 73 ? -8.429 -2.312 12.665 1.00 97.06 73 PHE A O 1
ATOM 588 N N . LEU A 1 74 ? -6.950 -0.781 11.916 1.00 98.12 74 LEU A N 1
ATOM 589 C CA . LEU A 1 74 ? -6.453 -0.382 13.231 1.00 98.12 74 LEU A CA 1
ATOM 590 C C . LEU A 1 74 ? -7.529 0.327 14.053 1.00 98.12 74 LEU A C 1
ATOM 592 O O . LEU A 1 74 ? -7.711 -0.028 15.214 1.00 98.12 74 LEU A O 1
ATOM 596 N N . GLU A 1 75 ? -8.277 1.255 13.457 1.00 98.31 75 GLU A N 1
ATOM 597 C CA . GLU A 1 75 ? -9.402 1.939 14.106 1.00 98.31 75 GLU A CA 1
ATOM 598 C C . GLU A 1 75 ? -10.431 0.932 14.622 1.00 98.31 75 GLU A C 1
ATOM 600 O O . GLU A 1 75 ? -10.807 0.968 15.793 1.00 98.31 75 GLU A O 1
ATOM 605 N N . LYS A 1 76 ? -10.812 -0.046 13.791 1.00 97.94 76 LYS A N 1
ATOM 606 C CA . LYS A 1 76 ? -11.737 -1.107 14.201 1.00 97.94 76 LYS A CA 1
ATOM 607 C C . LYS A 1 76 ? -11.208 -1.903 15.3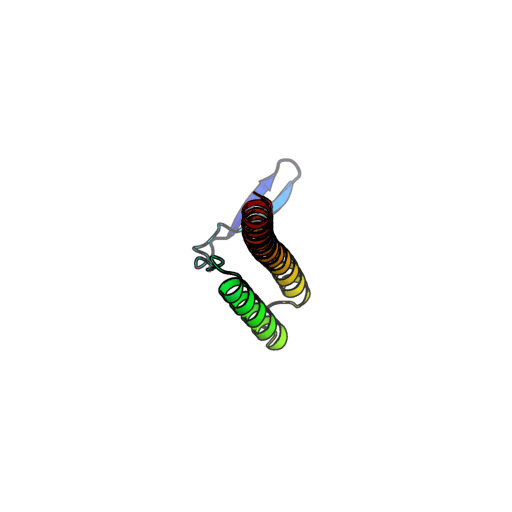97 1.00 97.94 76 LYS A C 1
ATOM 609 O O . LYS A 1 76 ? -11.943 -2.143 16.354 1.00 97.94 76 LYS A O 1
ATOM 614 N N . ARG A 1 77 ? -9.943 -2.327 15.343 1.00 97.94 77 ARG A N 1
ATOM 615 C CA . ARG A 1 77 ? -9.313 -3.104 16.424 1.00 97.94 77 ARG A CA 1
ATOM 616 C C . ARG A 1 77 ? -9.189 -2.297 17.711 1.00 97.94 77 ARG A C 1
ATOM 618 O O . ARG A 1 77 ? -9.375 -2.856 18.788 1.00 97.94 77 ARG A O 1
ATOM 625 N N . LEU A 1 78 ? -8.912 -1.002 17.601 1.00 98.19 78 LEU A N 1
ATOM 626 C CA . LEU A 1 78 ? -8.861 -0.094 18.738 1.00 98.19 78 LEU A CA 1
ATOM 627 C C . LEU A 1 78 ? -10.237 0.027 19.401 1.00 98.19 78 LEU A C 1
ATOM 629 O O . LEU A 1 78 ? -10.342 -0.202 20.603 1.00 98.19 78 LEU A O 1
ATOM 633 N N . SER A 1 79 ? -11.299 0.263 18.627 1.00 97.56 79 SER A N 1
ATOM 634 C CA . SER A 1 79 ? -12.663 0.339 19.166 1.00 97.56 79 SER A CA 1
ATOM 635 C C . SER A 1 79 ? -13.114 -0.963 19.842 1.00 97.56 79 SER A C 1
ATOM 637 O O . SER A 1 79 ? -13.780 -0.927 20.876 1.00 97.56 79 SER A O 1
ATOM 639 N N . GLU A 1 80 ? -12.739 -2.128 19.297 1.00 97.25 80 GLU A N 1
ATOM 640 C CA . GLU A 1 80 ? -13.006 -3.433 19.924 1.00 97.25 80 GLU A CA 1
ATOM 641 C C . GLU A 1 80 ? -12.325 -3.555 21.302 1.00 97.25 80 GLU A C 1
ATOM 643 O O . GLU A 1 80 ? -12.941 -4.032 22.262 1.00 97.25 80 GLU A O 1
ATOM 648 N N . LEU A 1 81 ? -11.074 -3.095 21.417 1.00 97.19 81 LEU A N 1
ATOM 649 C CA . LEU A 1 81 ? -10.318 -3.094 22.673 1.00 97.19 81 LEU A CA 1
ATOM 650 C C . LEU A 1 81 ? -10.893 -2.110 23.697 1.00 97.19 81 LEU A C 1
ATOM 652 O O . LEU A 1 81 ? -11.069 -2.477 24.859 1.00 97.19 81 LEU A O 1
ATOM 656 N N . GLU A 1 82 ? -11.221 -0.890 23.275 1.00 96.75 82 GLU A N 1
ATOM 657 C CA . GLU A 1 82 ? -11.835 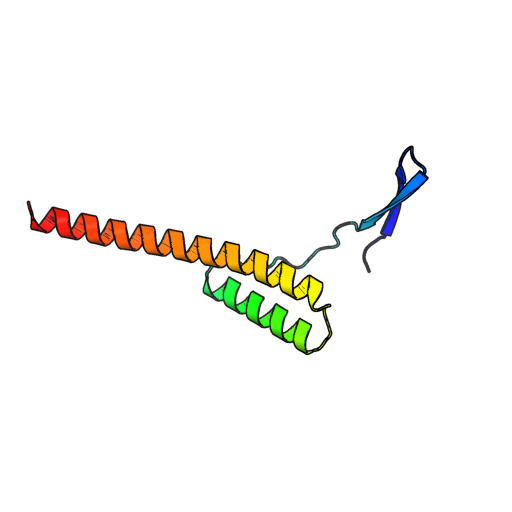0.134 24.128 1.00 96.75 82 GLU A CA 1
ATOM 658 C C . GLU A 1 82 ? -13.171 -0.352 24.700 1.00 96.75 82 GLU A C 1
ATOM 660 O O . GLU A 1 82 ? -13.420 -0.243 25.904 1.00 96.75 82 GLU A O 1
ATOM 665 N N . TYR A 1 83 ? -13.998 -0.983 23.863 1.00 95.88 83 TYR A N 1
ATOM 666 C CA . TYR A 1 83 ? -15.264 -1.569 24.292 1.00 95.88 83 TYR A CA 1
ATOM 667 C C . TYR A 1 83 ? -15.069 -2.706 25.307 1.00 95.88 83 TYR A C 1
ATOM 669 O O . TYR A 1 83 ? -15.740 -2.746 26.344 1.00 95.88 83 TYR A O 1
ATOM 677 N N . ALA A 1 84 ? -14.133 -3.624 25.042 1.00 95.12 84 ALA A N 1
ATOM 678 C CA . ALA A 1 84 ? -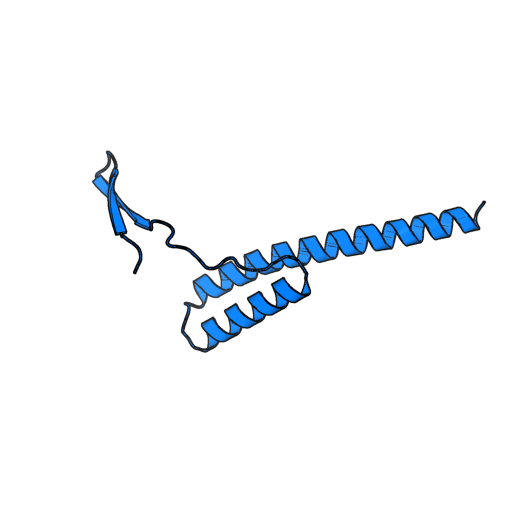13.826 -4.729 25.951 1.00 95.12 84 ALA A CA 1
ATOM 679 C C . ALA A 1 84 ? -13.311 -4.229 27.312 1.00 95.12 84 ALA A C 1
ATOM 681 O O . ALA A 1 84 ? -13.709 -4.741 28.365 1.00 95.12 84 ALA A O 1
ATOM 682 N N . HIS A 1 85 ? -12.474 -3.191 27.299 1.00 94.19 85 HIS A N 1
ATOM 683 C CA . HIS A 1 85 ? -11.969 -2.560 28.510 1.00 94.19 85 HIS A CA 1
ATOM 684 C C . HIS A 1 85 ? -13.097 -1.913 29.320 1.00 94.19 85 HIS A C 1
ATOM 686 O O . HIS A 1 85 ? -13.231 -2.179 30.515 1.00 94.19 85 HIS A O 1
ATOM 692 N N . GLN A 1 86 ? -13.974 -1.142 28.671 1.00 92.12 86 GLN A N 1
ATOM 693 C CA . GLN A 1 86 ? -15.082 -0.480 29.355 1.00 92.12 86 GLN A CA 1
ATOM 694 C C . GLN A 1 86 ? -16.091 -1.463 29.962 1.00 92.12 86 GLN A C 1
ATOM 696 O O . GLN A 1 86 ? -16.675 -1.168 31.004 1.00 92.12 86 GLN A O 1
ATOM 701 N N . LYS A 1 87 ? -16.279 -2.641 29.353 1.00 88.00 87 LYS A N 1
ATOM 702 C CA . LYS A 1 87 ? -17.101 -3.715 29.927 1.00 88.00 87 LYS A CA 1
ATOM 703 C C . LYS A 1 87 ? -16.508 -4.285 31.218 1.00 88.00 87 LYS A C 1
ATOM 705 O O . LYS A 1 87 ? -17.264 -4.685 32.085 1.00 88.00 87 LYS A O 1
ATOM 710 N N . THR A 1 88 ? -15.183 -4.339 31.337 1.00 84.25 88 THR A N 1
ATOM 711 C CA . THR A 1 88 ? -14.503 -4.914 32.512 1.00 84.25 88 THR A CA 1
ATOM 712 C C . THR A 1 88 ? -14.563 -3.987 33.731 1.00 84.25 88 THR A C 1
ATOM 714 O O . THR A 1 88 ? -14.478 -4.450 34.862 1.00 84.25 88 THR A O 1
ATOM 717 N N . LEU A 1 89 ? -14.705 -2.678 33.506 1.00 77.81 89 LEU A N 1
ATOM 718 C CA . LEU A 1 89 ? -14.780 -1.661 34.559 1.00 77.81 89 LEU A CA 1
ATOM 719 C C . LEU A 1 89 ? -16.203 -1.398 35.084 1.00 77.81 89 LEU A C 1
ATOM 721 O O . LEU A 1 89 ? -16.354 -0.635 36.038 1.00 77.81 89 LEU A O 1
ATOM 725 N N . LYS A 1 90 ? -17.231 -1.972 34.451 1.00 59.75 90 LYS A N 1
ATOM 726 C CA . LYS A 1 90 ? -18.637 -1.890 34.875 1.00 59.75 90 LYS A CA 1
ATOM 727 C C . LYS A 1 90 ? -19.054 -3.176 35.572 1.00 59.75 90 LYS A C 1
ATOM 729 O O . LYS A 1 90 ? -19.842 -3.061 36.532 1.00 59.75 90 LYS A O 1
#

Radius of gyration: 21.42 Å; chains: 1; bounding box: 31×37×66 Å

pLDDT: mean 85.39, std 17.57, range [44.91, 98.38]

Secondary structure (DSSP, 8-state):
---EEEEE-TTS-EEEEE----PPPPP-SSHHHHHHHHHHHHHHHHTTSS-HHHHHHHHHHHHHHHHHHHHHHHHHHHHHHHHHHHHHT-

Sequence (90 aa):
MGKVCIEKNARGIVNMVVDDVDTPRINLATSEDVRREMSKVYREARSSKIPTQEATRYIYILTQILKAHELVFLEKRLSELEYAHQKTLK